Protein AF-A0A5B7CKN1-F1 (afdb_monomer_lite)

Organism: Portunus trituberculatus (NCBI:txid210409)

Foldseek 3Di:
DDDPVVPDDDDDDDDDDDDDDDPPPPLPLDKDKAKAFAQDQVVRVVLQVVCQVDVDPVSRVVRVVNQPPQCVRTQKMWMFIHSDPDGDIDIDGHDRDDDDDDDDQDDPPPDDALPCVVVCSPPLLVVLLVVLQVVCVVVVARLVCLNPDPDRCSCVDPVNRRSNSVSNSRSVVSCCVPVVVPD

Structure (mmCIF, N/CA/C/O backbone):
data_AF-A0A5B7CKN1-F1
#
_entry.id   AF-A0A5B7CKN1-F1
#
loop_
_atom_site.group_PDB
_atom_site.id
_atom_site.type_symbol
_atom_site.label_atom_id
_atom_site.label_alt_id
_atom_site.label_comp_id
_atom_site.label_asym_id
_atom_site.label_entity_id
_atom_site.label_seq_id
_atom_site.pdbx_PDB_ins_code
_atom_site.Cartn_x
_atom_site.Cartn_y
_atom_site.Cartn_z
_atom_site.occupancy
_atom_site.B_iso_or_equiv
_atom_site.auth_seq_id
_atom_site.auth_comp_id
_atom_site.auth_asym_id
_atom_site.auth_atom_id
_atom_site.pdbx_PDB_model_num
ATOM 1 N N . MET A 1 1 ? 12.509 -15.818 4.756 1.00 30.83 1 MET A N 1
ATOM 2 C CA . MET A 1 1 ? 13.240 -14.562 4.999 1.00 30.83 1 MET A CA 1
ATOM 3 C C . MET A 1 1 ? 14.217 -14.450 3.849 1.00 30.83 1 MET A C 1
ATOM 5 O O . MET A 1 1 ? 15.157 -15.222 3.822 1.00 30.83 1 MET A O 1
ATOM 9 N N . LEU A 1 2 ? 13.877 -13.670 2.822 1.00 29.78 2 LEU A N 1
ATOM 10 C CA . LEU A 1 2 ? 14.738 -13.480 1.652 1.00 29.78 2 LEU A CA 1
ATOM 11 C C . LEU A 1 2 ? 15.565 -12.229 1.944 1.00 29.78 2 LEU A C 1
ATOM 13 O O . LEU A 1 2 ? 14.987 -11.153 2.115 1.00 29.78 2 LEU A O 1
ATOM 17 N N . THR A 1 3 ? 16.870 -12.395 2.130 1.00 27.66 3 THR A N 1
ATOM 18 C CA . THR A 1 3 ? 17.812 -11.291 2.327 1.00 27.66 3 THR A CA 1
ATOM 19 C C . THR A 1 3 ? 18.124 -10.656 0.972 1.00 27.66 3 THR A C 1
ATOM 21 O O . THR A 1 3 ? 17.991 -11.278 -0.079 1.00 27.66 3 THR A O 1
ATOM 24 N N . LEU A 1 4 ? 18.525 -9.383 0.985 1.00 37.44 4 LEU A N 1
ATOM 25 C CA . LEU A 1 4 ? 18.847 -8.591 -0.212 1.00 37.44 4 LEU A CA 1
ATOM 26 C C . LEU A 1 4 ? 20.000 -9.171 -1.064 1.00 37.44 4 LEU A C 1
ATOM 28 O O . LEU A 1 4 ? 20.257 -8.666 -2.153 1.00 37.44 4 LEU A O 1
ATOM 32 N N . GLU A 1 5 ? 20.653 -10.241 -0.609 1.00 40.31 5 GLU A N 1
ATOM 33 C CA . GLU A 1 5 ? 21.696 -10.970 -1.339 1.00 40.31 5 GLU A CA 1
ATOM 34 C C . GLU A 1 5 ? 21.137 -11.860 -2.465 1.00 40.31 5 GLU A C 1
ATOM 36 O O . GLU A 1 5 ? 21.831 -12.106 -3.449 1.00 40.31 5 GLU A O 1
ATOM 41 N N . ASP A 1 6 ? 19.855 -12.243 -2.412 1.00 33.66 6 ASP A N 1
ATOM 42 C CA . ASP A 1 6 ? 19.203 -13.079 -3.440 1.00 33.66 6 ASP A CA 1
ATOM 43 C C . ASP A 1 6 ? 18.911 -12.326 -4.765 1.00 33.66 6 ASP A C 1
ATOM 45 O O . ASP A 1 6 ? 18.209 -12.823 -5.652 1.00 33.66 6 ASP A O 1
ATOM 49 N N . LEU A 1 7 ? 19.406 -11.092 -4.897 1.00 39.78 7 LEU A N 1
ATOM 50 C CA . LEU A 1 7 ? 19.261 -10.216 -6.065 1.00 39.78 7 LEU A CA 1
ATOM 51 C C . LEU A 1 7 ? 20.579 -9.965 -6.815 1.00 39.78 7 LEU A C 1
ATOM 53 O O . LEU A 1 7 ? 20.571 -9.245 -7.813 1.00 39.78 7 LEU A O 1
ATOM 57 N N . ALA A 1 8 ? 21.692 -10.569 -6.397 1.00 31.92 8 ALA A N 1
ATOM 58 C CA . ALA A 1 8 ? 22.956 -10.438 -7.111 1.00 31.92 8 ALA A CA 1
ATOM 59 C C . ALA A 1 8 ? 23.014 -11.379 -8.329 1.00 31.92 8 ALA A C 1
ATOM 61 O O . ALA A 1 8 ? 23.073 -12.602 -8.210 1.00 31.92 8 ALA A O 1
ATOM 62 N N . VAL A 1 9 ? 23.029 -10.786 -9.523 1.00 33.72 9 VAL A N 1
ATOM 63 C CA . VAL A 1 9 ? 23.467 -11.441 -10.760 1.00 33.72 9 VAL A CA 1
ATOM 64 C C . VAL A 1 9 ? 24.929 -11.865 -10.591 1.00 33.72 9 VAL A C 1
ATOM 66 O O . VAL A 1 9 ? 25.781 -11.056 -10.225 1.00 33.72 9 VAL A O 1
ATOM 69 N N . VAL A 1 10 ? 25.214 -13.140 -10.865 1.00 30.58 10 VAL A N 1
ATOM 70 C CA . VAL A 1 10 ? 26.568 -13.703 -10.918 1.00 30.58 10 VAL A CA 1
ATOM 71 C C . VAL A 1 10 ? 27.386 -12.938 -11.957 1.00 30.58 10 VAL A C 1
ATOM 73 O O . VAL A 1 10 ? 27.181 -13.116 -13.153 1.00 30.58 10 VAL A O 1
ATOM 76 N N . ASN A 1 11 ? 28.346 -12.137 -11.500 1.00 29.14 11 ASN A N 1
ATOM 77 C CA . ASN A 1 11 ? 29.477 -11.707 -12.310 1.00 29.14 11 ASN A CA 1
ATOM 78 C C . ASN A 1 11 ? 30.754 -12.245 -11.668 1.00 29.14 11 ASN A C 1
ATOM 80 O O . ASN A 1 11 ? 31.077 -11.949 -10.518 1.00 29.14 11 ASN A O 1
ATOM 84 N N . GLY A 1 12 ? 31.452 -13.094 -12.421 1.00 35.59 12 GLY A N 1
ATOM 85 C CA . GLY A 1 12 ? 32.733 -13.652 -12.029 1.00 35.59 12 GLY A CA 1
ATOM 86 C C . GLY A 1 12 ? 33.790 -12.560 -11.961 1.00 35.59 12 GLY A C 1
ATOM 87 O O . GLY A 1 12 ? 34.158 -11.990 -12.981 1.00 35.59 12 GLY A O 1
ATOM 88 N N . ASN A 1 13 ? 34.254 -12.274 -10.750 1.00 27.62 13 ASN A N 1
ATOM 89 C CA . ASN A 1 13 ? 35.661 -12.075 -10.421 1.00 27.62 13 ASN A CA 1
ATOM 90 C C . ASN A 1 13 ? 35.774 -11.890 -8.908 1.00 27.62 13 ASN A C 1
ATOM 92 O O . ASN A 1 13 ? 35.207 -10.966 -8.330 1.00 27.62 13 ASN A O 1
ATOM 96 N N . GLY A 1 14 ? 36.480 -12.818 -8.264 1.00 37.59 14 GLY A N 1
ATOM 97 C CA . GLY A 1 14 ? 36.729 -12.772 -6.833 1.00 37.59 14 GLY A CA 1
ATOM 98 C C . GLY A 1 14 ? 37.625 -11.593 -6.483 1.00 37.59 14 GLY A C 1
ATOM 99 O O . GLY A 1 14 ? 38.739 -11.511 -6.985 1.00 37.59 14 GLY A O 1
ATOM 100 N N . ASN A 1 15 ? 37.127 -10.714 -5.618 1.00 25.27 15 ASN A N 1
ATOM 101 C CA . ASN A 1 15 ? 37.914 -9.947 -4.661 1.00 25.27 15 ASN A CA 1
ATOM 102 C C . ASN A 1 15 ? 36.973 -9.448 -3.557 1.00 25.27 15 ASN A C 1
ATOM 104 O O . ASN A 1 15 ? 36.095 -8.622 -3.781 1.00 25.27 15 ASN A O 1
ATOM 108 N N . THR A 1 16 ? 37.134 -10.007 -2.359 1.00 27.61 16 THR A N 1
ATOM 109 C CA . THR A 1 16 ? 36.441 -9.595 -1.134 1.00 27.61 16 THR A CA 1
ATOM 110 C C . THR A 1 16 ? 37.173 -8.424 -0.487 1.00 27.61 16 THR A C 1
ATOM 112 O O . THR A 1 16 ? 38.204 -8.635 0.152 1.00 27.61 16 THR A O 1
ATOM 115 N N . GLU A 1 17 ? 36.612 -7.220 -0.576 1.00 26.16 17 GLU A N 1
ATOM 116 C CA . GLU A 1 17 ? 36.933 -6.122 0.340 1.00 26.16 17 GLU A CA 1
ATOM 117 C C . GLU A 1 17 ? 35.822 -5.986 1.385 1.00 26.16 17 GLU A C 1
ATOM 119 O O . GLU A 1 17 ? 34.647 -5.788 1.077 1.00 26.16 17 GLU A O 1
ATOM 124 N N . LYS A 1 18 ? 36.208 -6.158 2.652 1.00 31.45 18 LYS A N 1
ATOM 125 C CA . LYS A 1 18 ? 35.342 -6.012 3.820 1.00 31.45 18 LYS A CA 1
ATOM 126 C C . LYS A 1 18 ? 35.212 -4.528 4.153 1.00 31.45 18 LYS A C 1
ATOM 128 O O . LYS A 1 18 ? 36.096 -3.988 4.808 1.00 31.45 18 LYS A O 1
ATOM 133 N N . ASN A 1 19 ? 34.099 -3.905 3.782 1.00 25.64 19 ASN A N 1
ATOM 134 C CA . ASN A 1 19 ? 33.692 -2.631 4.371 1.00 25.64 19 ASN A CA 1
ATOM 135 C C . ASN A 1 19 ? 32.524 -2.874 5.323 1.00 25.64 19 ASN A C 1
ATOM 137 O O . ASN A 1 19 ? 31.426 -3.249 4.919 1.00 25.64 19 ASN A O 1
ATOM 141 N N . GLY A 1 20 ? 32.818 -2.716 6.614 1.00 29.77 20 GLY A N 1
ATOM 142 C CA . GLY A 1 20 ? 31.856 -2.838 7.694 1.00 29.77 20 GLY A CA 1
ATOM 143 C C . GLY A 1 20 ? 30.769 -1.780 7.570 1.00 29.77 20 GLY A C 1
ATOM 144 O O . GLY A 1 20 ? 31.042 -0.586 7.670 1.00 29.77 20 GLY A O 1
ATOM 145 N N . PHE A 1 21 ? 29.535 -2.236 7.391 1.00 28.50 21 PHE A N 1
ATOM 146 C CA . PHE A 1 21 ? 28.349 -1.449 7.676 1.00 28.50 21 PHE A CA 1
ATOM 147 C C . PHE A 1 21 ? 27.881 -1.859 9.072 1.00 28.50 21 PHE A C 1
ATOM 149 O O . PHE A 1 21 ? 27.509 -3.007 9.304 1.00 28.50 21 PHE A O 1
ATOM 156 N N . SER A 1 22 ? 28.022 -0.946 10.027 1.00 27.33 22 SER A N 1
ATOM 157 C CA . SER A 1 22 ? 27.607 -1.133 11.414 1.00 27.33 22 SER A CA 1
ATOM 158 C C . SER A 1 22 ? 26.111 -1.439 11.487 1.00 27.33 22 SER A C 1
ATOM 160 O O . SER A 1 22 ? 25.292 -0.622 11.065 1.00 27.33 22 SER A O 1
ATOM 162 N N . ASP A 1 23 ? 25.778 -2.599 12.049 1.00 33.00 23 ASP A N 1
ATOM 163 C CA . ASP A 1 23 ? 24.423 -3.022 12.393 1.00 33.00 23 ASP A CA 1
ATOM 164 C C . ASP A 1 23 ? 23.759 -2.015 13.342 1.00 33.00 23 ASP A C 1
ATOM 166 O O . ASP A 1 23 ? 24.044 -1.966 14.539 1.00 33.00 23 ASP A O 1
ATOM 170 N N . SER A 1 24 ? 22.841 -1.214 12.806 1.00 34.03 24 SER A N 1
ATOM 171 C CA . SER A 1 24 ? 21.879 -0.427 13.589 1.00 34.03 24 SER A CA 1
ATOM 172 C C . SER A 1 24 ? 20.428 -0.618 13.120 1.00 34.03 24 SER A C 1
ATOM 174 O O . SER A 1 24 ? 19.555 0.167 13.475 1.00 34.03 24 SER A O 1
ATOM 176 N N . SER A 1 25 ? 20.127 -1.667 12.341 1.00 37.44 25 SER A N 1
ATOM 177 C CA . SER A 1 25 ? 18.870 -1.756 11.571 1.00 37.44 25 SER A CA 1
ATOM 178 C C . SER A 1 25 ? 17.835 -2.786 12.053 1.00 37.44 25 SER A C 1
ATOM 180 O O . SER A 1 25 ? 16.901 -3.117 11.324 1.00 37.44 25 SER A O 1
ATOM 182 N N . THR A 1 26 ? 17.915 -3.267 13.295 1.00 33.84 26 THR A N 1
ATOM 183 C CA . THR A 1 26 ? 16.951 -4.267 13.804 1.00 33.84 26 THR A CA 1
ATOM 184 C C . THR A 1 26 ? 15.557 -3.681 14.123 1.00 33.84 26 THR A C 1
ATOM 186 O O . THR A 1 26 ? 14.611 -4.445 14.298 1.00 33.84 26 THR A O 1
ATOM 189 N N . SER A 1 27 ? 15.387 -2.349 14.149 1.00 40.44 27 SER A N 1
ATOM 190 C CA . SER A 1 27 ? 14.098 -1.671 14.432 1.00 40.44 27 SER A CA 1
ATOM 191 C C . SER A 1 27 ? 13.121 -1.680 13.239 1.00 40.44 27 SER A C 1
ATOM 193 O O . SER A 1 27 ? 11.925 -1.909 13.397 1.00 40.44 27 SER A O 1
ATOM 195 N N . GLU A 1 28 ? 13.619 -1.526 12.007 1.00 47.72 28 GLU A N 1
ATOM 196 C CA . GLU A 1 28 ? 12.768 -1.336 10.818 1.00 47.72 28 GLU A CA 1
ATOM 197 C C . GLU A 1 28 ? 12.227 -2.631 10.181 1.00 47.72 28 GLU A C 1
ATOM 199 O O . GLU A 1 28 ? 11.387 -2.587 9.271 1.00 47.72 28 GLU A O 1
ATOM 204 N N . ALA A 1 29 ? 12.714 -3.794 10.619 1.00 55.12 29 ALA A N 1
ATOM 205 C CA . ALA A 1 29 ? 12.499 -5.068 9.933 1.00 55.12 29 ALA A CA 1
ATOM 206 C C . ALA A 1 29 ? 11.073 -5.639 10.080 1.00 55.12 29 ALA A C 1
ATOM 208 O O . ALA A 1 29 ? 10.746 -6.633 9.433 1.00 55.12 29 ALA A O 1
ATOM 209 N N . ASN A 1 30 ? 10.211 -5.037 10.909 1.00 69.31 30 ASN A N 1
ATOM 210 C CA . ASN A 1 30 ? 8.877 -5.577 11.188 1.00 69.31 30 ASN A CA 1
ATOM 211 C C . ASN A 1 30 ? 7.810 -4.488 11.395 1.00 69.31 30 ASN A C 1
ATOM 213 O O . ASN A 1 30 ? 6.970 -4.598 12.291 1.00 69.31 30 ASN A O 1
ATOM 217 N N . LEU A 1 31 ? 7.854 -3.422 10.584 1.00 84.31 31 LEU A N 1
ATOM 218 C CA . LEU A 1 31 ? 6.784 -2.421 10.540 1.00 84.31 31 LEU A CA 1
ATOM 219 C C . LEU A 1 31 ? 5.447 -3.107 10.256 1.00 84.31 31 LEU A C 1
ATOM 221 O O . LEU A 1 31 ? 5.294 -3.794 9.242 1.00 84.31 31 LEU A O 1
ATOM 225 N N . ARG A 1 32 ? 4.469 -2.903 11.140 1.00 86.69 32 ARG A N 1
ATOM 226 C CA . ARG A 1 32 ? 3.151 -3.524 11.010 1.00 86.69 32 ARG A CA 1
ATOM 227 C C . ARG A 1 32 ? 2.045 -2.509 11.228 1.00 86.69 32 ARG A C 1
ATOM 229 O O . ARG A 1 32 ? 1.993 -1.856 12.266 1.00 86.69 32 ARG A O 1
ATOM 236 N N . LEU A 1 33 ? 1.146 -2.419 10.253 1.00 89.50 33 LEU A N 1
ATOM 237 C CA . LEU A 1 33 ? -0.112 -1.700 10.400 1.00 89.50 33 LEU A CA 1
ATOM 238 C C . LEU A 1 33 ? -1.049 -2.519 11.291 1.00 89.50 33 LEU A C 1
ATOM 240 O O . LEU A 1 33 ? -1.245 -3.714 11.063 1.00 89.50 33 LEU A O 1
ATOM 244 N N . VAL A 1 34 ? -1.615 -1.870 12.300 1.00 92.06 34 VAL A N 1
ATOM 245 C CA . VAL A 1 34 ? -2.653 -2.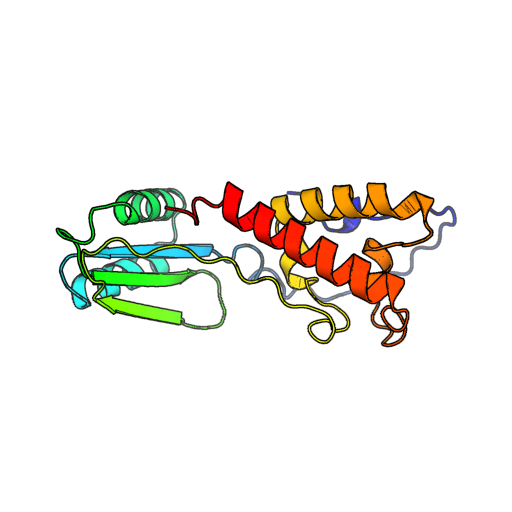426 13.165 1.00 92.06 34 VAL A CA 1
ATOM 246 C C . VAL A 1 34 ? -3.858 -1.513 13.072 1.00 92.06 34 VAL A C 1
ATOM 248 O O . VAL A 1 34 ? -3.741 -0.299 13.231 1.00 92.06 34 VAL A O 1
ATOM 251 N N . VAL A 1 35 ? -5.011 -2.107 12.807 1.00 93.38 35 VAL A N 1
ATOM 252 C CA . VAL A 1 35 ? -6.293 -1.417 12.693 1.00 93.38 35 VAL A CA 1
ATOM 253 C C . VAL A 1 35 ? -7.182 -1.782 13.873 1.00 93.38 35 VAL A C 1
ATOM 255 O O . VAL A 1 35 ? -7.063 -2.861 14.450 1.00 93.38 35 VAL A O 1
ATOM 258 N N . GLY A 1 36 ? -8.052 -0.856 14.261 1.00 92.69 36 GLY A N 1
ATOM 259 C CA . GLY A 1 36 ? -8.960 -1.008 15.386 1.00 92.69 36 GLY A CA 1
ATOM 260 C C . GLY A 1 36 ? -10.361 -0.517 15.044 1.00 92.69 36 GLY A C 1
ATOM 261 O O . GLY A 1 36 ? -10.541 0.479 14.338 1.00 92.69 36 GLY A O 1
ATOM 262 N N . ALA A 1 37 ? -11.353 -1.222 15.577 1.00 94.44 37 ALA A N 1
ATOM 263 C CA . ALA A 1 37 ? -12.768 -0.907 15.455 1.00 94.44 37 ALA A CA 1
ATOM 264 C C . ALA A 1 37 ? -13.415 -0.859 16.837 1.00 94.44 37 ALA A C 1
ATOM 266 O O . ALA A 1 37 ? -13.142 -1.702 17.690 1.00 94.44 37 ALA A O 1
ATOM 267 N N . GLY A 1 38 ? -14.287 0.122 17.056 1.00 93.94 38 GLY A N 1
ATOM 268 C CA . GLY A 1 38 ? -14.915 0.340 18.351 1.00 93.94 38 GLY A CA 1
ATOM 269 C C . GLY A 1 38 ? -16.210 1.133 18.253 1.00 93.94 38 GLY A C 1
ATOM 270 O O . GLY A 1 38 ? -16.613 1.599 17.187 1.00 93.94 38 GLY A O 1
ATOM 271 N N . ARG A 1 39 ? -16.883 1.275 19.396 1.00 94.12 39 ARG A N 1
ATOM 272 C CA . ARG A 1 39 ? -18.093 2.103 19.510 1.00 94.12 39 ARG A CA 1
ATOM 273 C C . ARG A 1 39 ? -17.790 3.570 19.795 1.00 94.12 39 ARG A C 1
ATOM 275 O O . ARG A 1 39 ? -18.569 4.422 19.390 1.00 94.12 39 ARG A O 1
ATOM 282 N N . THR A 1 40 ? -16.680 3.850 20.471 1.00 95.31 40 THR A N 1
ATOM 283 C CA . THR A 1 40 ? -16.239 5.203 20.822 1.00 95.31 40 THR A CA 1
ATOM 284 C C . THR A 1 40 ? -14.768 5.378 20.471 1.00 95.31 40 THR A C 1
ATOM 286 O O . THR A 1 40 ? -14.052 4.386 20.293 1.00 95.31 40 THR A O 1
ATOM 289 N N . ASP A 1 41 ? -14.326 6.627 20.369 1.00 95.69 41 ASP A N 1
ATOM 290 C CA . ASP A 1 41 ? -12.940 6.942 20.025 1.00 95.69 41 ASP A CA 1
ATOM 291 C C . ASP A 1 41 ? -11.982 6.466 21.123 1.00 95.69 41 ASP A C 1
ATOM 293 O O . ASP A 1 41 ? -10.949 5.871 20.828 1.00 95.69 41 ASP A O 1
ATOM 297 N N . GLU A 1 42 ? -12.366 6.611 22.392 1.00 95.50 42 GLU A N 1
ATOM 298 C CA . GLU A 1 42 ? -11.573 6.183 23.548 1.00 95.50 42 GLU A CA 1
ATOM 299 C C . GLU A 1 42 ? -11.341 4.671 23.533 1.00 95.50 42 GLU A C 1
ATOM 301 O O . GLU A 1 42 ? -10.221 4.214 23.751 1.00 95.50 42 GLU A O 1
ATOM 306 N N . ALA A 1 43 ? -12.379 3.888 23.213 1.00 94.06 43 ALA A N 1
ATOM 307 C CA . ALA A 1 43 ? -12.269 2.436 23.127 1.00 94.06 43 ALA A CA 1
ATOM 308 C C . ALA A 1 43 ? -11.259 1.999 22.054 1.00 94.06 43 ALA A C 1
ATOM 310 O O . ALA A 1 43 ? -10.508 1.047 22.268 1.00 94.06 43 ALA A O 1
ATOM 311 N N . VAL A 1 44 ? -11.228 2.693 20.910 1.00 95.19 44 VAL A N 1
AT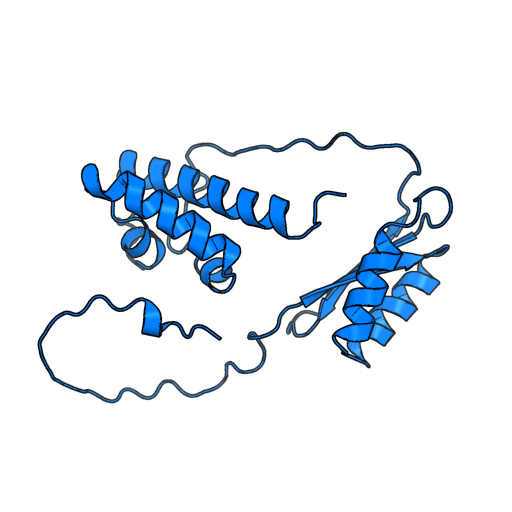OM 312 C CA . VAL A 1 44 ? -10.264 2.411 19.840 1.00 95.19 44 VAL A CA 1
ATOM 313 C C . VAL A 1 44 ? -8.862 2.851 20.248 1.00 95.19 44 VAL A C 1
ATOM 315 O O . VAL A 1 44 ? -7.923 2.083 20.060 1.00 95.19 44 VAL A O 1
ATOM 318 N N . THR A 1 45 ? -8.709 4.030 20.851 1.00 95.12 45 THR A N 1
ATOM 319 C CA . THR A 1 45 ? -7.414 4.522 21.340 1.00 95.12 45 THR A CA 1
ATOM 320 C C . THR A 1 45 ? -6.792 3.550 22.340 1.00 95.12 45 THR A C 1
ATOM 322 O O . THR A 1 45 ? -5.681 3.078 22.110 1.00 95.12 45 THR A O 1
ATOM 325 N N . THR A 1 46 ? -7.534 3.144 23.376 1.00 94.25 46 THR A N 1
ATOM 326 C CA . THR A 1 46 ? -7.052 2.174 24.374 1.00 94.25 46 THR A CA 1
ATOM 327 C C . THR A 1 46 ? -6.686 0.829 23.741 1.00 94.25 46 THR A C 1
ATOM 329 O O . THR A 1 46 ? -5.708 0.193 24.133 1.00 94.25 46 THR A O 1
ATOM 332 N N . LEU A 1 47 ? -7.449 0.379 22.741 1.00 93.44 47 LEU A N 1
ATOM 333 C CA . LEU A 1 47 ? -7.169 -0.863 22.023 1.00 93.44 47 LEU A CA 1
ATOM 334 C C . LEU A 1 47 ? -5.875 -0.775 21.195 1.00 93.44 47 LEU A C 1
ATOM 336 O O . LEU A 1 47 ? -5.087 -1.721 21.200 1.00 93.44 47 LEU A O 1
ATOM 340 N N . LEU A 1 48 ? -5.632 0.349 20.516 1.00 93.06 48 LEU A N 1
ATOM 341 C CA . LEU A 1 48 ? -4.418 0.573 19.724 1.00 93.06 48 LEU A CA 1
ATOM 342 C C . LEU A 1 48 ? -3.177 0.765 20.608 1.00 93.06 48 LEU A C 1
ATOM 344 O O . LEU A 1 48 ? -2.112 0.245 20.276 1.00 93.06 48 LEU A O 1
ATOM 348 N N . GLU A 1 49 ? -3.305 1.453 21.743 1.00 92.19 49 GLU A N 1
ATOM 349 C CA . GLU A 1 49 ? -2.240 1.589 22.746 1.00 92.19 49 GLU A CA 1
ATOM 350 C C . GLU A 1 49 ? -1.876 0.229 23.352 1.00 92.19 49 GLU A C 1
ATOM 352 O O . GLU A 1 49 ? -0.713 -0.175 23.326 1.00 92.19 49 GLU A O 1
ATOM 357 N N . GLY A 1 50 ? -2.876 -0.552 23.774 1.00 90.00 50 GLY A N 1
ATOM 358 C CA . GLY A 1 50 ? -2.653 -1.906 24.279 1.00 90.00 50 GLY A CA 1
ATOM 359 C C . GLY A 1 50 ? -2.022 -2.840 23.238 1.00 90.00 50 GLY A C 1
ATOM 360 O O . GLY A 1 50 ? -1.224 -3.713 23.589 1.00 90.00 50 GLY A O 1
ATOM 361 N N . ALA A 1 51 ? -2.326 -2.646 21.950 1.00 89.88 51 ALA A N 1
ATOM 362 C CA . ALA A 1 51 ? -1.704 -3.396 20.862 1.00 89.88 51 ALA A CA 1
ATOM 363 C C . ALA A 1 51 ? -0.212 -3.060 20.681 1.00 89.88 51 ALA A C 1
ATOM 365 O O . ALA A 1 51 ? 0.559 -3.946 20.304 1.00 89.88 51 ALA A O 1
ATOM 366 N N . LYS A 1 52 ? 0.211 -1.823 20.975 1.00 87.50 52 LYS A N 1
ATOM 367 C CA . LYS A 1 52 ? 1.634 -1.443 20.992 1.00 87.50 52 LYS A CA 1
ATOM 368 C C . LYS A 1 52 ? 2.370 -2.061 22.168 1.00 87.50 52 LYS A C 1
ATOM 370 O O . LYS A 1 52 ? 3.453 -2.605 21.984 1.00 87.50 52 LYS A O 1
ATOM 375 N N . GLU A 1 53 ? 1.775 -1.998 23.356 1.00 87.19 53 GLU A N 1
ATOM 376 C CA . GLU A 1 53 ? 2.380 -2.539 24.577 1.00 87.19 53 GLU A CA 1
ATOM 377 C C . GLU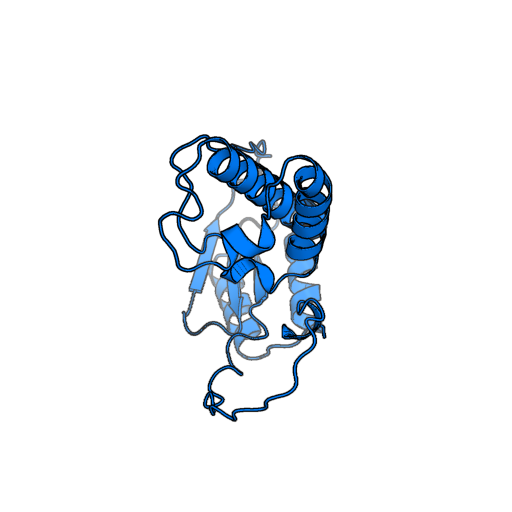 A 1 53 ? 2.528 -4.063 24.520 1.00 87.19 53 GLU A C 1
ATOM 379 O O . GLU A 1 53 ? 3.534 -4.620 24.957 1.00 87.19 53 GLU A O 1
ATOM 384 N N . LYS A 1 54 ? 1.524 -4.755 23.969 1.00 84.56 54 LYS A N 1
ATOM 385 C CA . LYS A 1 54 ? 1.472 -6.221 23.888 1.00 84.56 54 LYS A CA 1
ATOM 386 C C . LYS A 1 54 ? 1.540 -6.689 22.443 1.00 84.56 54 LYS A C 1
ATOM 388 O O . LYS A 1 54 ? 0.629 -7.353 21.944 1.00 84.56 54 LYS A O 1
ATOM 393 N N . ALA A 1 55 ? 2.645 -6.362 21.780 1.00 81.94 55 ALA A N 1
ATOM 394 C CA . ALA A 1 55 ? 2.872 -6.720 20.389 1.00 81.94 55 ALA A CA 1
ATOM 395 C C . ALA A 1 55 ? 2.924 -8.250 20.191 1.00 81.94 55 ALA A C 1
ATOM 397 O O . ALA A 1 55 ? 3.945 -8.899 20.414 1.00 81.94 55 ALA A O 1
ATOM 398 N N . SER A 1 56 ? 1.806 -8.836 19.756 1.00 87.31 56 SER A N 1
ATOM 399 C CA . SER A 1 56 ? 1.676 -10.268 19.471 1.00 87.31 56 SER A CA 1
ATOM 400 C C . SER A 1 56 ? 1.034 -10.491 18.099 1.00 87.31 56 SER A C 1
ATOM 402 O O . SER A 1 56 ? -0.025 -9.921 17.822 1.00 87.31 56 SER A O 1
ATOM 404 N N . PRO A 1 57 ? 1.597 -11.365 17.239 1.00 86.25 57 PRO A N 1
ATOM 405 C CA . PRO A 1 57 ? 1.017 -11.666 15.931 1.00 86.25 57 PRO A CA 1
ATOM 406 C C . PRO A 1 57 ? -0.437 -12.148 15.982 1.00 86.25 57 PRO A C 1
ATOM 408 O O . PRO A 1 57 ? -1.216 -11.816 15.086 1.00 86.25 57 PRO A O 1
ATOM 411 N N . ALA A 1 58 ? -0.797 -12.904 17.024 1.00 89.38 58 ALA A N 1
ATOM 412 C CA . ALA A 1 58 ? -2.152 -13.411 17.223 1.00 89.38 58 ALA A CA 1
ATOM 413 C C . ALA A 1 58 ? -3.134 -12.281 17.561 1.00 89.38 58 ALA A C 1
ATOM 415 O O . ALA A 1 58 ? -4.226 -12.234 16.999 1.00 89.38 58 ALA A O 1
ATOM 416 N N . LEU A 1 59 ? -2.717 -11.338 18.416 1.00 89.69 59 LEU A N 1
ATOM 417 C CA . LEU A 1 59 ? -3.511 -10.153 18.739 1.00 89.69 59 LEU A CA 1
ATOM 418 C C . LEU A 1 59 ? -3.753 -9.318 17.482 1.00 89.69 59 LEU A C 1
ATOM 420 O O . LEU A 1 59 ? -4.890 -8.986 17.178 1.00 89.69 59 LEU A O 1
ATOM 424 N N . PHE A 1 60 ? -2.708 -9.046 16.705 1.00 89.81 60 PHE A N 1
ATOM 425 C CA . PHE A 1 60 ? -2.844 -8.262 15.482 1.00 89.81 60 PHE A CA 1
ATOM 426 C C . PHE A 1 60 ? -3.778 -8.916 14.459 1.00 89.81 60 PHE A C 1
ATOM 428 O O . PHE A 1 60 ? -4.588 -8.221 13.863 1.00 89.81 60 PHE A O 1
ATOM 435 N N . SER A 1 61 ? -3.716 -10.241 14.279 1.00 89.06 61 SER A N 1
ATOM 436 C CA . SER A 1 61 ? -4.650 -10.941 13.384 1.00 89.06 61 SER A CA 1
ATOM 437 C C . SER A 1 61 ? -6.093 -10.915 13.892 1.00 89.06 61 SER A C 1
ATOM 439 O O . SER A 1 61 ? -7.020 -10.908 13.085 1.00 89.06 61 SER A O 1
ATOM 441 N N . LEU A 1 62 ? -6.296 -10.919 15.210 1.00 91.38 62 LEU A N 1
ATOM 442 C CA . LEU A 1 62 ? -7.621 -10.766 15.799 1.00 91.38 62 LEU A CA 1
ATOM 443 C C . LEU A 1 62 ? -8.170 -9.357 15.551 1.00 91.38 62 LEU A C 1
ATOM 445 O O . LEU A 1 62 ? -9.309 -9.226 15.118 1.00 91.38 62 LEU A O 1
ATOM 449 N N . LEU A 1 63 ? -7.367 -8.321 15.807 1.00 91.81 63 LEU A N 1
ATOM 450 C CA . LEU A 1 63 ? -7.768 -6.927 15.603 1.00 91.81 63 LEU A CA 1
ATOM 451 C C . LEU A 1 63 ? -8.100 -6.630 14.138 1.00 91.81 63 LEU A C 1
ATOM 453 O O . LEU A 1 63 ? -9.101 -5.975 13.869 1.00 91.81 63 LEU A O 1
ATOM 457 N N . ASP A 1 64 ? -7.320 -7.191 13.215 1.00 90.38 64 ASP A N 1
ATOM 458 C CA . ASP A 1 64 ? -7.571 -7.133 11.773 1.00 90.38 64 ASP A CA 1
ATOM 459 C C . ASP A 1 64 ? -8.969 -7.676 11.435 1.00 90.38 64 ASP A C 1
ATOM 461 O O . ASP A 1 64 ? -9.800 -6.967 10.880 1.00 90.38 64 ASP A O 1
ATOM 465 N N . ARG A 1 65 ? -9.312 -8.874 11.927 1.00 89.88 65 ARG A N 1
ATOM 466 C CA . ARG A 1 65 ? -10.649 -9.470 11.736 1.00 89.88 65 ARG A CA 1
ATOM 467 C C . ARG A 1 65 ? -11.778 -8.686 12.404 1.00 89.88 65 ARG A C 1
ATOM 469 O O . ARG A 1 65 ? -12.904 -8.700 11.920 1.00 89.88 65 ARG A O 1
ATOM 476 N N . LEU A 1 66 ? -11.519 -8.053 13.548 1.00 89.94 66 LEU A N 1
ATOM 477 C CA . LEU A 1 66 ? -12.516 -7.218 14.226 1.00 89.94 66 LEU A CA 1
ATOM 478 C C . LEU A 1 66 ? -12.757 -5.900 13.484 1.00 89.94 66 LEU A C 1
ATOM 480 O O . LEU A 1 66 ? -13.802 -5.276 13.667 1.00 89.94 66 LEU A O 1
ATOM 484 N N . SER A 1 67 ? -11.814 -5.471 12.648 1.00 88.81 67 SER A N 1
ATOM 485 C CA . SER A 1 67 ? -11.948 -4.238 11.881 1.00 88.81 67 SER A CA 1
ATOM 486 C C . SER A 1 67 ? -13.001 -4.322 10.766 1.00 88.81 67 SER A C 1
ATOM 488 O O . SER A 1 67 ? -13.623 -3.300 10.454 1.00 88.81 67 SER A O 1
ATOM 490 N N . ASP A 1 68 ? -13.321 -5.537 10.308 1.00 88.06 68 ASP A N 1
ATOM 491 C CA . ASP A 1 68 ? -14.355 -5.841 9.302 1.00 88.06 68 ASP A CA 1
ATOM 492 C C . ASP A 1 68 ? -15.796 -5.683 9.830 1.00 88.06 68 ASP A C 1
ATOM 494 O O . ASP A 1 68 ? -16.772 -5.817 9.087 1.00 88.06 68 ASP A O 1
ATOM 498 N N . LEU A 1 69 ? -15.980 -5.419 11.131 1.00 88.38 69 LEU A N 1
ATOM 499 C CA . LEU A 1 69 ? -17.310 -5.247 11.724 1.00 88.38 69 LEU A CA 1
ATOM 500 C C . LEU A 1 69 ? -18.063 -4.070 11.085 1.00 88.38 69 LEU A C 1
ATOM 502 O O . LEU A 1 69 ? -17.479 -3.052 10.745 1.00 88.38 69 LEU A O 1
ATOM 506 N N . SER A 1 70 ? -19.389 -4.137 10.979 1.00 87.94 70 SER A N 1
ATOM 507 C CA . SER A 1 70 ? -20.159 -3.053 10.347 1.00 87.94 70 SER A CA 1
ATOM 508 C C . SER A 1 70 ? -19.950 -1.693 11.031 1.00 87.94 70 SER A C 1
ATOM 510 O O . SER A 1 70 ? -20.112 -1.569 12.253 1.00 87.94 70 SER A O 1
ATOM 512 N N . THR A 1 71 ? -19.692 -0.652 10.233 1.00 88.62 71 THR A N 1
ATOM 513 C CA . THR A 1 71 ? -19.574 0.750 10.679 1.00 88.62 71 THR A CA 1
ATOM 514 C C . THR A 1 71 ? -20.863 1.299 11.296 1.00 88.62 71 THR A C 1
ATOM 516 O O . THR A 1 71 ? -20.812 2.266 12.046 1.00 88.62 71 THR A O 1
ATOM 519 N N . ALA A 1 72 ? -22.015 0.654 11.075 1.00 89.69 72 ALA A N 1
ATOM 520 C CA . ALA A 1 72 ? -23.261 0.989 11.769 1.00 89.69 72 ALA A CA 1
ATOM 521 C C . ALA A 1 72 ? -23.243 0.590 13.255 1.00 89.69 72 ALA A C 1
ATOM 523 O O . ALA A 1 72 ? -23.870 1.243 14.083 1.00 89.69 72 ALA A O 1
ATOM 524 N N . THR A 1 73 ? -22.530 -0.488 13.595 1.00 91.38 73 THR A N 1
ATOM 525 C CA . THR A 1 73 ? -22.424 -0.992 14.978 1.00 91.38 73 THR A CA 1
ATOM 526 C C . THR A 1 73 ? -21.173 -0.491 15.692 1.00 91.38 73 THR A C 1
ATOM 528 O O . THR A 1 73 ? -21.189 -0.311 16.906 1.00 91.38 73 THR A O 1
ATOM 531 N N . HIS A 1 74 ? -20.100 -0.262 14.935 1.00 92.94 74 HIS A N 1
ATOM 532 C CA . HIS A 1 74 ? -18.801 0.189 15.418 1.00 92.94 74 HIS A CA 1
ATOM 533 C C . HIS A 1 74 ? -18.367 1.391 14.568 1.00 92.94 74 HIS A C 1
ATOM 535 O O . HIS A 1 74 ? -17.618 1.201 13.610 1.00 92.94 74 HIS A O 1
ATOM 541 N N . PRO A 1 75 ? -18.879 2.604 14.839 1.00 93.69 75 PRO A N 1
ATOM 542 C CA . PRO A 1 75 ? -18.590 3.779 14.017 1.00 93.69 75 PRO A CA 1
ATOM 543 C C . PRO A 1 75 ? -17.180 4.345 14.242 1.00 93.69 75 PRO A C 1
ATOM 545 O O . PRO A 1 75 ? -16.651 5.020 13.362 1.00 93.69 75 PRO A O 1
ATOM 548 N N . ALA A 1 76 ? -16.534 4.035 15.370 1.00 95.00 76 ALA A N 1
ATOM 549 C CA . ALA A 1 76 ? -15.168 4.465 15.636 1.00 95.00 76 ALA A CA 1
ATOM 550 C C . ALA A 1 76 ? -14.168 3.543 14.920 1.00 95.00 76 ALA A C 1
ATOM 552 O O . ALA A 1 76 ? -14.228 2.308 15.036 1.00 95.00 76 ALA A O 1
ATOM 553 N N . ARG A 1 77 ? -13.232 4.141 14.182 1.00 94.69 77 ARG A N 1
ATOM 554 C CA . ARG A 1 77 ? -12.136 3.447 13.501 1.00 94.69 77 ARG A CA 1
ATOM 555 C C . ARG A 1 77 ? -10.818 4.123 13.784 1.00 94.69 77 ARG A C 1
ATOM 557 O O . ARG A 1 77 ? -10.750 5.341 13.895 1.00 94.69 77 ARG A O 1
ATOM 564 N N . GLY A 1 78 ? -9.761 3.332 13.841 1.00 94.31 78 GLY A N 1
ATOM 565 C CA . GLY A 1 78 ? -8.427 3.872 14.005 1.00 94.31 78 GLY A CA 1
ATOM 566 C C . GLY A 1 78 ? -7.351 2.926 13.527 1.00 94.31 78 GLY A C 1
ATOM 567 O O . GLY A 1 78 ? -7.603 1.755 13.242 1.00 94.31 78 GLY A O 1
ATOM 568 N N . PHE A 1 79 ? -6.142 3.455 13.430 1.00 94.19 79 PHE A N 1
ATOM 569 C CA . PHE A 1 79 ? -4.977 2.682 13.052 1.00 94.19 79 PHE A CA 1
ATOM 570 C C . PHE A 1 79 ? -3.728 3.175 13.772 1.00 94.19 79 PHE A C 1
ATOM 572 O O . PHE A 1 79 ? -3.635 4.320 14.225 1.00 94.19 79 PHE A O 1
ATOM 579 N N . THR A 1 80 ? -2.745 2.288 13.842 1.00 93.12 80 THR A N 1
ATOM 580 C CA . THR A 1 80 ? -1.407 2.594 14.316 1.00 93.12 80 THR A CA 1
ATOM 581 C C . THR A 1 80 ? -0.357 1.771 13.578 1.00 93.12 80 THR A C 1
ATOM 583 O O . THR A 1 80 ? -0.665 0.730 12.996 1.00 93.12 80 THR A O 1
ATOM 586 N N . VAL A 1 81 ? 0.888 2.241 13.591 1.00 91.38 81 VAL A N 1
ATOM 587 C CA . VAL A 1 81 ? 2.035 1.506 13.057 1.00 91.38 81 VAL A CA 1
ATOM 588 C C . VAL A 1 81 ? 2.909 1.071 14.225 1.00 91.38 81 VAL A C 1
ATOM 590 O O . VAL A 1 81 ? 3.425 1.902 14.967 1.00 91.38 81 VAL A O 1
ATOM 593 N N . VAL A 1 82 ? 3.061 -0.240 14.391 1.00 88.44 82 VAL A N 1
ATOM 594 C CA . VAL A 1 82 ? 3.928 -0.846 15.409 1.00 88.44 82 VAL A CA 1
ATOM 595 C C . VAL A 1 82 ? 5.337 -1.014 14.836 1.00 88.44 82 VAL A C 1
ATOM 597 O O . VAL A 1 82 ? 5.489 -1.247 13.633 1.00 88.44 82 VAL A O 1
ATOM 600 N N . ASN A 1 83 ? 6.356 -0.919 15.697 1.00 83.56 83 ASN A N 1
ATOM 601 C CA . ASN A 1 83 ? 7.783 -0.971 15.340 1.00 83.56 83 ASN A CA 1
ATOM 602 C C . ASN A 1 83 ? 8.230 0.182 14.428 1.00 83.56 83 ASN A C 1
ATOM 604 O O . ASN A 1 83 ? 9.111 0.015 13.590 1.00 83.56 83 ASN A O 1
ATOM 608 N N . SER A 1 84 ? 7.585 1.344 14.556 1.00 81.62 84 SER A N 1
ATOM 609 C CA . SER A 1 84 ? 8.035 2.582 13.926 1.00 81.62 84 SER A CA 1
ATOM 610 C C . SER A 1 84 ? 8.641 3.501 14.975 1.00 81.62 84 SER A C 1
ATOM 612 O O . SER A 1 84 ? 8.111 3.607 16.077 1.00 81.62 84 SER A O 1
ATOM 614 N N . ASP A 1 85 ? 9.689 4.230 14.597 1.00 78.81 85 ASP A N 1
ATOM 615 C CA . ASP A 1 85 ? 10.238 5.317 15.416 1.00 78.81 85 ASP A CA 1
ATOM 616 C C . ASP A 1 85 ? 9.247 6.489 15.560 1.00 78.81 85 ASP A C 1
ATOM 618 O O . ASP A 1 85 ? 9.416 7.364 16.408 1.00 78.81 85 ASP A O 1
ATOM 622 N N . LYS A 1 86 ? 8.201 6.526 14.719 1.00 81.31 86 LYS A N 1
ATOM 623 C CA . LYS A 1 86 ? 7.125 7.514 14.786 1.00 81.31 86 LYS A CA 1
ATOM 624 C C . LYS A 1 86 ? 5.932 6.953 15.537 1.00 81.31 86 LYS A C 1
ATOM 626 O O . LYS A 1 86 ? 5.338 5.954 15.130 1.00 81.31 86 LYS A O 1
ATOM 631 N N . ASP A 1 87 ? 5.516 7.682 16.561 1.00 83.69 87 ASP A N 1
ATOM 632 C CA . ASP A 1 87 ? 4.284 7.389 17.268 1.00 83.69 87 ASP A CA 1
ATOM 633 C C . ASP A 1 87 ? 3.076 7.911 16.475 1.00 83.69 87 ASP A C 1
ATOM 635 O O . ASP A 1 87 ? 2.784 9.107 16.456 1.00 83.69 87 ASP A O 1
ATOM 639 N N . VAL A 1 88 ? 2.406 7.016 15.744 1.00 86.94 88 VAL A N 1
ATOM 640 C CA . VAL A 1 88 ? 1.221 7.347 14.939 1.00 86.94 88 VAL A CA 1
ATOM 641 C C . VAL A 1 88 ? 0.014 6.631 15.521 1.00 86.94 88 VAL A C 1
ATOM 643 O O . VAL A 1 88 ? -0.078 5.410 15.426 1.00 86.94 88 VAL A O 1
ATOM 646 N N . VAL A 1 89 ? -0.924 7.374 16.100 1.00 90.69 89 VAL A N 1
ATOM 647 C CA . VAL A 1 89 ? -2.272 6.892 16.431 1.00 90.69 89 VAL A CA 1
ATOM 648 C C . VAL A 1 89 ? -3.256 7.855 15.799 1.00 90.69 89 VAL A C 1
ATOM 650 O O . VAL A 1 89 ? -3.188 9.060 16.033 1.00 90.69 89 VAL A O 1
ATOM 653 N N . GLN A 1 90 ? -4.158 7.332 14.979 1.00 93.00 90 GLN A N 1
ATOM 654 C CA . GLN A 1 90 ? -5.267 8.114 14.452 1.00 93.00 90 GLN A CA 1
ATOM 655 C C . GLN A 1 90 ? -6.567 7.378 14.685 1.00 93.00 90 GLN A C 1
ATOM 657 O O . GLN A 1 90 ? -6.662 6.180 14.425 1.00 93.00 90 GLN A O 1
ATOM 662 N N . VAL A 1 91 ? -7.560 8.124 15.156 1.00 94.75 91 VAL A N 1
ATOM 663 C CA . VAL A 1 91 ? -8.913 7.645 15.408 1.00 94.75 91 VAL A CA 1
ATOM 664 C C . VAL A 1 91 ? -9.888 8.646 14.806 1.00 94.75 91 VAL A C 1
ATOM 666 O O . VAL A 1 91 ? -9.654 9.854 14.830 1.00 94.75 91 VAL A O 1
ATOM 669 N N . SER A 1 92 ? -10.949 8.135 14.194 1.00 94.06 92 SER A N 1
ATOM 670 C CA . SER A 1 92 ? -11.983 8.936 13.561 1.00 94.06 92 SER A CA 1
ATOM 671 C C . SER A 1 92 ? -13.315 8.192 13.541 1.00 94.06 92 SER A C 1
ATOM 673 O O . SER A 1 92 ? -13.368 6.962 13.448 1.00 94.06 92 SER A O 1
ATOM 675 N N . GLN A 1 93 ? -14.397 8.963 13.572 1.00 92.62 93 GLN A N 1
ATOM 676 C CA . GLN A 1 93 ? -15.751 8.468 13.369 1.00 92.62 93 GLN A CA 1
ATOM 677 C C . GLN A 1 93 ? -16.038 8.314 11.875 1.00 92.62 93 GLN A C 1
ATOM 679 O O . GLN A 1 93 ? -15.830 9.232 11.079 1.00 92.62 93 GLN A O 1
ATOM 684 N N . VAL A 1 94 ? -16.552 7.150 11.491 1.00 91.88 94 VAL A N 1
ATOM 685 C CA . VAL A 1 94 ? -16.837 6.796 10.100 1.00 91.88 94 VAL A CA 1
ATOM 686 C C . VAL A 1 94 ? -18.339 6.640 9.907 1.00 91.88 94 VAL A C 1
ATOM 688 O O . VAL A 1 94 ? -19.024 5.979 10.684 1.00 91.88 94 VAL A O 1
ATOM 691 N N . SER A 1 95 ? -18.865 7.239 8.836 1.00 89.00 95 SER A N 1
ATOM 692 C CA . SER A 1 95 ? -20.279 7.106 8.490 1.00 89.00 95 SER A CA 1
ATOM 693 C C . SER A 1 95 ? -20.640 5.655 8.138 1.00 89.00 95 SER A C 1
ATOM 695 O O . SER A 1 95 ? -19.843 4.986 7.476 1.00 89.00 95 SER A O 1
ATOM 697 N N . PRO A 1 96 ? -21.869 5.199 8.432 1.00 88.12 96 PRO A N 1
ATOM 698 C CA . PRO A 1 96 ? -22.329 3.854 8.078 1.00 88.12 96 PRO A CA 1
ATOM 699 C C . PRO A 1 96 ? -22.560 3.648 6.571 1.00 88.12 96 PRO A C 1
ATOM 701 O O . PRO A 1 96 ? -22.812 2.532 6.126 1.00 88.12 96 PRO A O 1
ATOM 704 N N . ASN A 1 97 ? -22.501 4.718 5.776 1.00 88.62 97 ASN A N 1
ATOM 705 C CA . ASN A 1 97 ? -22.776 4.666 4.347 1.00 88.62 97 ASN A CA 1
ATOM 706 C C . ASN A 1 97 ? -21.626 4.005 3.581 1.00 88.62 97 ASN A C 1
ATOM 708 O O . ASN A 1 97 ? -20.455 4.319 3.805 1.00 88.62 97 ASN A O 1
ATOM 712 N N . ALA A 1 98 ? -21.976 3.152 2.617 1.00 84.56 98 ALA A N 1
ATOM 713 C CA . ALA A 1 98 ? -21.012 2.608 1.672 1.00 84.56 98 ALA A CA 1
ATOM 714 C C . ALA A 1 98 ? -20.335 3.746 0.890 1.00 84.56 98 ALA A C 1
ATOM 716 O O . ALA A 1 98 ? -20.992 4.687 0.436 1.00 84.56 98 ALA A O 1
ATOM 717 N N . ARG A 1 99 ? -19.012 3.656 0.728 1.00 87.06 99 ARG A N 1
ATOM 718 C CA . ARG A 1 99 ? -18.206 4.646 0.006 1.00 87.06 99 ARG A CA 1
ATOM 719 C C . ARG A 1 99 ? -17.622 3.997 -1.247 1.00 87.06 99 ARG A C 1
ATOM 721 O O . ARG A 1 99 ? -16.989 2.950 -1.121 1.00 87.06 99 ARG A O 1
ATOM 728 N N . PRO A 1 100 ? -17.810 4.581 -2.442 1.00 91.12 100 PRO A N 1
ATOM 729 C CA . PRO A 1 100 ? -17.193 4.045 -3.645 1.00 91.12 100 PRO A CA 1
ATOM 730 C C . PRO A 1 100 ? -15.669 4.193 -3.566 1.00 91.12 100 PRO A C 1
ATOM 732 O O . PRO A 1 100 ? -15.158 5.254 -3.198 1.00 91.12 100 PRO A O 1
ATOM 735 N N . LEU A 1 101 ? -14.950 3.132 -3.931 1.00 88.56 101 LEU A N 1
ATOM 736 C CA . LEU A 1 101 ? -13.496 3.142 -4.050 1.00 88.56 101 LEU A CA 1
ATOM 737 C C . LEU A 1 101 ? -13.102 3.623 -5.448 1.00 88.56 101 LEU A C 1
ATOM 739 O O . LEU A 1 101 ? -13.500 3.027 -6.447 1.00 88.56 101 LEU A O 1
ATOM 743 N N . TRP A 1 102 ? -12.286 4.672 -5.506 1.00 93.12 102 TRP A N 1
ATOM 744 C CA . TRP A 1 102 ? -11.716 5.195 -6.745 1.00 93.12 102 TRP A CA 1
ATOM 745 C C . TRP A 1 102 ? -10.201 5.024 -6.722 1.00 93.12 102 TRP A C 1
ATOM 747 O O . TRP A 1 102 ? -9.539 5.472 -5.786 1.00 93.12 102 TRP A O 1
ATOM 757 N N . LEU A 1 103 ? -9.652 4.390 -7.758 1.00 91.31 103 LEU A N 1
ATOM 758 C CA . LEU A 1 103 ? -8.211 4.261 -7.958 1.00 91.31 103 LEU A CA 1
ATOM 759 C C . LEU A 1 103 ? -7.762 5.302 -8.981 1.00 91.31 103 LEU A C 1
ATOM 761 O O . LEU A 1 103 ? -8.266 5.328 -10.103 1.00 91.31 103 LEU A O 1
ATOM 765 N N . VAL A 1 104 ? -6.821 6.160 -8.588 1.00 93.88 104 VAL A N 1
ATOM 766 C CA . VAL A 1 104 ? -6.283 7.229 -9.436 1.00 93.88 104 VAL A CA 1
ATOM 767 C C . VAL A 1 104 ? -4.808 6.950 -9.696 1.00 93.88 104 VAL A C 1
ATOM 769 O O . VAL A 1 104 ? -4.011 6.871 -8.763 1.00 93.88 104 VAL A O 1
ATOM 772 N N . PHE A 1 105 ? -4.452 6.804 -10.969 1.00 92.12 105 PHE A N 1
ATOM 773 C CA . PHE A 1 105 ? -3.090 6.522 -11.412 1.00 92.12 105 PHE A CA 1
ATOM 774 C C . PHE A 1 105 ? -2.488 7.779 -12.036 1.00 92.12 105 PHE A C 1
ATOM 776 O O . PHE A 1 105 ? -2.922 8.228 -13.096 1.00 92.12 105 PHE A O 1
ATOM 783 N N . SER A 1 106 ? -1.510 8.371 -11.351 1.00 92.56 106 SER A N 1
ATOM 784 C CA . SER A 1 106 ? -0.846 9.595 -11.805 1.00 92.56 106 SER A CA 1
ATOM 785 C C . SER A 1 106 ? -0.016 9.369 -13.071 1.00 92.56 106 SER A C 1
ATOM 787 O O . SER A 1 106 ? 0.522 8.288 -13.299 1.00 92.56 106 SER A O 1
ATOM 789 N N . GLY A 1 107 ? 0.094 10.401 -13.903 1.00 91.25 107 GLY A N 1
ATOM 790 C CA . GLY A 1 107 ? 0.895 10.358 -15.123 1.00 91.25 107 GLY A CA 1
ATOM 791 C C . GLY A 1 107 ? 2.361 10.740 -14.910 1.00 91.25 107 GLY A C 1
ATOM 792 O O . GLY A 1 107 ? 2.913 10.660 -13.814 1.00 91.25 107 GLY A O 1
ATOM 793 N N . MET A 1 108 ? 2.981 11.198 -15.996 1.00 88.25 108 MET A N 1
ATOM 794 C CA . MET A 1 108 ? 4.353 11.706 -16.015 1.00 88.25 108 MET A CA 1
ATOM 795 C C . MET A 1 108 ? 4.527 12.909 -15.074 1.00 88.25 108 MET A C 1
ATOM 797 O O . MET A 1 108 ? 3.637 13.748 -14.959 1.00 88.25 108 MET A O 1
ATOM 801 N N . GLY A 1 109 ? 5.682 12.997 -14.420 1.00 85.94 109 GLY A N 1
ATOM 802 C CA . GLY A 1 109 ? 6.024 14.008 -13.416 1.00 85.94 109 GLY A CA 1
ATOM 803 C C . GLY A 1 109 ? 5.948 13.503 -11.970 1.00 85.94 109 GLY A C 1
ATOM 804 O O . GLY A 1 109 ? 6.449 14.173 -11.074 1.00 85.94 109 GLY A O 1
ATOM 805 N N . SER A 1 110 ? 5.364 12.324 -11.718 1.00 86.69 110 SER A N 1
ATOM 806 C CA . SER A 1 110 ? 5.315 11.721 -10.375 1.00 86.69 110 SER A CA 1
ATOM 807 C C . SER A 1 110 ? 6.567 10.918 -10.007 1.00 86.69 110 SER A C 1
ATOM 809 O O . SER A 1 110 ? 6.642 10.350 -8.917 1.00 86.69 110 SER A O 1
ATOM 811 N N . GLN A 1 111 ? 7.510 10.787 -10.936 1.00 85.81 111 GLN A N 1
ATOM 812 C CA . GLN A 1 111 ? 8.677 9.933 -10.796 1.00 85.81 111 GLN A CA 1
ATOM 813 C C . GLN A 1 111 ? 9.876 10.660 -10.177 1.00 85.81 111 GLN A C 1
ATOM 815 O O . GLN A 1 111 ? 10.081 11.846 -10.414 1.00 85.81 111 GLN A O 1
ATOM 820 N N . TRP A 1 112 ? 10.676 9.939 -9.390 1.00 86.81 112 TRP A N 1
ATOM 821 C CA . TRP A 1 112 ? 11.877 10.451 -8.727 1.00 86.81 112 TRP A CA 1
ATOM 822 C C . TRP A 1 112 ? 12.872 9.309 -8.458 1.00 86.81 112 TRP A C 1
ATOM 824 O O . TRP A 1 112 ? 12.494 8.136 -8.420 1.00 86.81 112 TRP A O 1
ATOM 834 N N . VAL A 1 113 ? 14.149 9.652 -8.287 1.00 84.88 113 VAL A N 1
ATOM 835 C CA . VAL A 1 113 ? 15.260 8.696 -8.119 1.00 84.88 113 VAL A CA 1
ATOM 836 C C . VAL A 1 113 ? 15.137 7.941 -6.800 1.00 84.88 113 VAL A C 1
ATOM 838 O O . VAL A 1 113 ? 14.992 8.557 -5.751 1.00 84.88 113 VAL A O 1
ATOM 841 N N . GLY A 1 114 ? 15.220 6.611 -6.834 1.00 82.31 114 GLY A N 1
ATOM 842 C CA . GLY A 1 114 ? 15.043 5.778 -5.641 1.00 82.31 114 GLY A CA 1
ATOM 843 C C . GLY A 1 114 ? 13.581 5.591 -5.216 1.00 82.31 114 GLY A C 1
ATOM 844 O O . GLY A 1 114 ? 13.316 5.073 -4.123 1.00 82.31 114 GLY A O 1
ATOM 845 N N . CYS A 1 115 ? 12.615 5.974 -6.064 1.00 85.62 115 CYS A N 1
ATOM 846 C CA . CYS A 1 115 ? 11.206 5.702 -5.806 1.00 85.62 115 CYS A CA 1
ATOM 847 C C . CYS A 1 115 ? 10.966 4.201 -5.567 1.00 85.62 115 CYS A C 1
ATOM 849 O O . CYS A 1 115 ? 11.545 3.333 -6.208 1.00 85.62 115 CYS A O 1
ATOM 851 N N . GLY A 1 116 ? 10.145 3.870 -4.570 1.00 82.94 116 GLY A N 1
ATOM 852 C CA . GLY A 1 116 ? 9.822 2.480 -4.230 1.00 82.94 116 GLY A CA 1
ATOM 853 C C . GLY A 1 116 ? 10.960 1.629 -3.651 1.00 82.94 116 GLY A C 1
ATOM 854 O O . GLY A 1 116 ? 10.683 0.490 -3.282 1.00 82.94 116 GLY A O 1
ATOM 855 N N . LYS A 1 117 ? 12.183 2.153 -3.447 1.00 87.38 117 LYS A N 1
ATOM 856 C CA . LYS A 1 117 ? 13.275 1.432 -2.751 1.00 87.38 117 LYS A CA 1
ATOM 857 C C . LYS A 1 117 ? 12.823 0.907 -1.384 1.00 87.38 117 LYS A C 1
ATOM 859 O O . LYS A 1 117 ? 13.047 -0.252 -1.050 1.00 87.38 117 LYS A O 1
ATOM 864 N N . ALA A 1 118 ? 12.078 1.721 -0.634 1.00 86.44 118 ALA A N 1
ATOM 865 C CA . ALA A 1 118 ? 11.496 1.320 0.648 1.00 86.44 118 ALA A CA 1
ATOM 866 C C . ALA A 1 118 ? 10.453 0.191 0.529 1.00 86.44 118 ALA A C 1
ATOM 868 O O . ALA A 1 118 ? 10.292 -0.581 1.474 1.00 86.44 118 ALA A O 1
ATOM 869 N N . LEU A 1 119 ? 9.766 0.075 -0.616 1.00 88.50 119 LEU A N 1
ATOM 870 C CA . LEU A 1 119 ? 8.748 -0.949 -0.881 1.00 88.50 119 LEU A CA 1
ATOM 871 C C . LEU A 1 119 ? 9.349 -2.298 -1.298 1.00 88.50 119 LEU A C 1
ATOM 873 O O . LEU A 1 119 ? 8.658 -3.313 -1.216 1.00 88.50 119 LEU A O 1
ATOM 877 N N . LEU A 1 120 ? 10.635 -2.345 -1.667 1.00 88.31 120 LEU A N 1
ATOM 878 C CA . LEU A 1 120 ? 11.339 -3.592 -1.992 1.00 88.31 120 LEU A CA 1
ATOM 879 C C . LEU A 1 120 ? 11.425 -4.563 -0.802 1.00 88.31 120 LEU A C 1
ATOM 881 O O . LEU A 1 120 ? 11.669 -5.749 -0.997 1.00 88.31 120 LEU A O 1
ATOM 885 N N . ARG A 1 121 ? 11.153 -4.102 0.426 1.00 87.31 121 ARG A N 1
ATOM 886 C CA . ARG A 1 121 ? 11.018 -4.983 1.597 1.00 87.31 121 ARG A CA 1
ATOM 887 C C . ARG A 1 121 ? 9.787 -5.900 1.529 1.00 87.31 121 ARG A C 1
ATOM 889 O O . ARG A 1 121 ? 9.740 -6.904 2.234 1.00 87.31 121 ARG A O 1
ATOM 896 N N . TYR A 1 122 ? 8.788 -5.580 0.698 1.00 87.69 122 TYR A N 1
ATOM 897 C CA . TYR A 1 122 ? 7.545 -6.347 0.590 1.00 87.69 122 TYR A CA 1
ATOM 898 C C . TYR A 1 122 ? 7.610 -7.368 -0.559 1.00 87.69 122 TYR A C 1
ATOM 900 O O . TYR A 1 122 ? 7.615 -6.977 -1.730 1.00 87.69 122 TYR A O 1
ATOM 908 N N . PRO A 1 123 ? 7.551 -8.687 -0.284 1.00 90.69 123 PRO A N 1
ATOM 909 C CA . PRO A 1 123 ? 7.689 -9.713 -1.323 1.00 90.69 123 PRO A CA 1
ATOM 910 C C . PRO A 1 123 ? 6.633 -9.623 -2.430 1.00 90.69 123 PRO A C 1
ATOM 912 O O . PRO A 1 123 ? 6.928 -9.857 -3.598 1.00 90.69 123 PRO A O 1
ATOM 915 N N . THR A 1 124 ? 5.394 -9.253 -2.089 1.00 90.19 124 THR A N 1
ATOM 916 C CA . THR A 1 124 ? 4.317 -9.056 -3.073 1.00 90.19 124 THR A CA 1
ATOM 917 C C . THR A 1 124 ? 4.667 -7.977 -4.092 1.00 90.19 124 THR A C 1
ATOM 919 O O . THR A 1 124 ? 4.453 -8.177 -5.288 1.00 90.19 124 THR A O 1
ATOM 922 N N . PHE A 1 125 ? 5.236 -6.869 -3.617 1.00 91.12 125 PHE A N 1
ATOM 923 C CA . PHE A 1 125 ? 5.675 -5.765 -4.457 1.00 91.12 125 PHE A CA 1
ATOM 924 C C . PHE A 1 125 ? 6.816 -6.208 -5.372 1.00 91.12 125 PHE A C 1
ATOM 926 O O . PHE A 1 125 ? 6.705 -6.095 -6.589 1.00 91.12 125 PHE A O 1
ATOM 933 N N . VAL A 1 126 ? 7.863 -6.809 -4.796 1.00 92.25 126 VAL A N 1
ATOM 934 C CA . VAL A 1 126 ? 9.038 -7.287 -5.542 1.00 92.25 126 VAL A CA 1
ATOM 935 C C . VAL A 1 1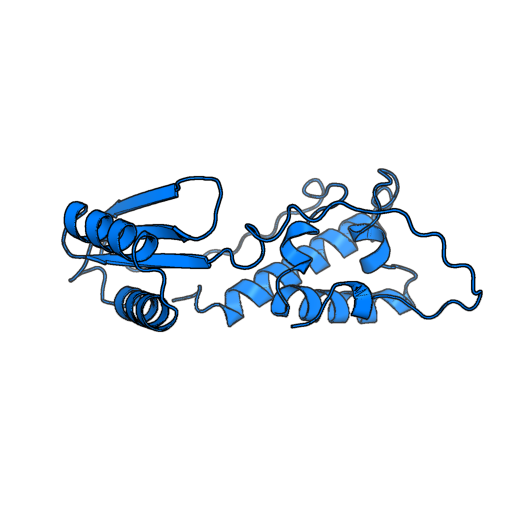26 ? 8.653 -8.306 -6.610 1.00 92.25 126 VAL A C 1
ATOM 937 O O . VAL A 1 126 ? 9.132 -8.228 -7.736 1.00 92.25 126 VAL A O 1
ATOM 940 N N . ASN A 1 127 ? 7.760 -9.246 -6.301 1.00 93.31 127 ASN A N 1
ATOM 941 C CA . ASN A 1 127 ? 7.321 -10.254 -7.264 1.00 93.31 127 ASN A CA 1
ATOM 942 C C . ASN A 1 127 ? 6.562 -9.635 -8.446 1.00 93.31 127 ASN A C 1
ATOM 944 O O . ASN A 1 127 ? 6.740 -10.064 -9.585 1.00 93.31 127 ASN A O 1
ATOM 948 N N . SER A 1 128 ? 5.728 -8.623 -8.194 1.00 94.19 128 SER A N 1
ATOM 949 C CA . SER A 1 128 ? 5.051 -7.882 -9.262 1.00 94.19 128 SER A CA 1
ATOM 950 C C . SER A 1 128 ? 6.043 -7.073 -10.099 1.00 94.19 128 SER A C 1
ATOM 952 O O . SER A 1 128 ? 5.984 -7.096 -11.329 1.00 94.19 128 SER A O 1
ATOM 954 N N . LEU A 1 129 ? 7.005 -6.429 -9.441 1.00 93.69 129 LEU A N 1
ATOM 955 C CA . LEU A 1 129 ? 8.034 -5.635 -10.095 1.00 93.69 129 LEU A CA 1
ATOM 956 C C . LEU A 1 129 ? 8.933 -6.497 -10.990 1.00 93.69 129 LEU A C 1
ATOM 958 O O . LEU A 1 129 ? 9.161 -6.144 -12.142 1.00 93.69 129 LEU A O 1
ATOM 962 N N . LYS A 1 130 ? 9.359 -7.674 -10.513 1.00 94.06 130 LYS A N 1
ATOM 963 C CA . LYS A 1 130 ? 10.139 -8.650 -11.293 1.00 94.06 130 LYS A CA 1
ATOM 964 C C . LYS A 1 130 ? 9.397 -9.118 -12.548 1.00 94.06 130 LYS A C 1
ATOM 966 O O . LYS A 1 130 ? 10.016 -9.279 -13.594 1.00 94.06 130 LYS A O 1
ATOM 971 N N . ARG A 1 131 ? 8.071 -9.295 -12.475 1.00 95.31 131 ARG A N 1
ATOM 972 C CA . ARG A 1 131 ? 7.244 -9.620 -13.653 1.00 95.31 131 ARG A CA 1
ATOM 973 C C . ARG A 1 131 ? 7.223 -8.476 -14.665 1.00 95.31 131 ARG A C 1
ATOM 975 O O . ARG A 1 131 ? 7.319 -8.737 -15.859 1.00 95.31 131 ARG A O 1
ATOM 982 N N . CYS A 1 132 ? 7.118 -7.233 -14.194 1.00 94.31 132 CYS A N 1
ATOM 983 C CA . CYS A 1 132 ? 7.187 -6.055 -15.061 1.00 94.31 132 CYS A CA 1
ATOM 984 C C . CYS A 1 132 ? 8.572 -5.933 -15.709 1.00 94.31 132 CYS A C 1
ATOM 986 O O . CYS A 1 132 ? 8.664 -5.740 -16.915 1.00 94.31 132 CYS A O 1
ATOM 988 N N . HIS A 1 133 ? 9.639 -6.123 -14.929 1.00 94.19 133 HIS A N 1
ATOM 989 C CA . HIS A 1 133 ? 11.016 -6.114 -15.417 1.00 94.19 133 HIS A CA 1
ATOM 990 C C . HIS A 1 133 ? 11.226 -7.165 -16.514 1.00 94.19 133 HIS A C 1
ATOM 992 O O . HIS A 1 133 ? 11.658 -6.819 -17.607 1.00 94.19 133 HIS A O 1
ATOM 998 N N . ALA A 1 134 ? 10.822 -8.419 -16.286 1.00 94.81 134 ALA A N 1
ATOM 999 C CA . ALA A 1 134 ? 10.949 -9.486 -17.282 1.00 94.81 134 ALA A CA 1
ATOM 1000 C C . ALA A 1 134 ? 10.234 -9.172 -18.612 1.00 94.81 134 ALA A C 1
ATOM 1002 O O . ALA A 1 134 ? 10.712 -9.567 -19.673 1.00 94.81 134 ALA A O 1
ATOM 1003 N N . ALA A 1 135 ? 9.114 -8.442 -18.573 1.00 94.12 135 ALA A N 1
ATOM 1004 C CA . ALA A 1 135 ? 8.399 -8.014 -19.775 1.00 94.12 135 ALA A CA 1
ATOM 1005 C C . ALA A 1 135 ? 9.106 -6.875 -20.536 1.00 94.12 135 ALA A C 1
ATOM 1007 O O . ALA A 1 135 ? 8.856 -6.689 -21.726 1.00 94.12 135 ALA A O 1
ATOM 1008 N N . LEU A 1 136 ? 9.972 -6.119 -19.858 1.00 92.44 136 LEU A N 1
ATOM 1009 C CA . LEU A 1 136 ? 10.656 -4.937 -20.384 1.00 92.44 136 LEU A CA 1
ATOM 1010 C C . LEU A 1 136 ? 12.092 -5.211 -20.846 1.00 92.44 136 LEU A C 1
ATOM 1012 O O . LEU A 1 136 ? 12.589 -4.498 -21.716 1.00 92.44 136 LEU A O 1
ATOM 1016 N N . VAL A 1 137 ? 12.717 -6.287 -20.357 1.00 92.69 137 VAL A N 1
ATOM 1017 C CA . VAL A 1 137 ? 14.045 -6.755 -20.797 1.00 92.69 137 VAL A CA 1
ATOM 1018 C C . VAL A 1 137 ? 14.195 -6.820 -22.331 1.00 92.69 137 VAL A C 1
ATOM 1020 O O . VAL A 1 137 ? 15.214 -6.339 -22.827 1.00 92.69 137 VAL A O 1
ATOM 1023 N N . PRO A 1 138 ? 13.220 -7.323 -23.125 1.00 93.25 138 PRO A N 1
ATOM 1024 C CA . PRO A 1 138 ? 13.342 -7.362 -24.589 1.00 93.25 138 PRO A CA 1
ATOM 1025 C C . PRO A 1 138 ? 13.470 -5.988 -25.259 1.00 93.25 138 PRO A C 1
ATOM 1027 O O . PRO A 1 138 ? 13.899 -5.906 -26.407 1.00 93.25 138 PRO A O 1
ATOM 1030 N N . TYR A 1 139 ? 13.092 -4.920 -24.558 1.00 89.75 139 TYR A N 1
ATOM 1031 C CA . TYR A 1 139 ? 13.121 -3.544 -25.049 1.00 89.75 139 TYR A CA 1
ATOM 1032 C C . TYR A 1 139 ? 14.324 -2.751 -24.514 1.00 89.75 139 TYR A C 1
ATOM 1034 O O . TYR A 1 139 ? 14.426 -1.557 -24.776 1.00 89.75 139 TYR A O 1
ATOM 1042 N N . GLY A 1 140 ? 15.242 -3.405 -23.788 1.00 87.75 140 GLY A N 1
ATOM 1043 C CA . GLY A 1 140 ? 16.461 -2.785 -23.260 1.00 87.75 140 GLY A CA 1
ATOM 1044 C C . GLY A 1 140 ? 16.272 -1.986 -21.967 1.00 87.75 140 GLY A C 1
ATOM 1045 O O . GLY A 1 140 ? 17.183 -1.268 -21.567 1.00 87.75 140 GLY A O 1
ATOM 1046 N N . GLU A 1 141 ? 15.120 -2.106 -21.304 1.00 87.44 141 GLU A N 1
ATOM 1047 C CA . GLU A 1 141 ? 14.815 -1.380 -20.067 1.00 87.44 141 GLU A CA 1
ATOM 1048 C C . GLU A 1 141 ? 15.063 -2.262 -18.833 1.00 87.44 141 GLU A C 1
ATOM 1050 O O . GLU A 1 141 ? 14.326 -3.216 -18.563 1.00 87.44 141 GLU A O 1
ATOM 1055 N N . ASP A 1 142 ? 16.079 -1.916 -18.041 1.00 88.69 142 ASP A N 1
ATOM 1056 C CA . ASP A 1 142 ? 16.375 -2.579 -16.769 1.00 88.69 142 ASP A CA 1
ATOM 1057 C C . ASP A 1 142 ? 15.750 -1.825 -15.588 1.00 88.69 142 ASP A C 1
ATOM 1059 O O . ASP A 1 142 ? 16.381 -0.997 -14.930 1.00 88.69 142 ASP A O 1
ATOM 1063 N N . LEU A 1 143 ? 14.488 -2.149 -15.292 1.00 87.56 143 LEU A N 1
ATOM 1064 C CA . LEU A 1 143 ? 13.770 -1.559 -14.156 1.00 87.56 143 LEU A CA 1
ATOM 1065 C C . LEU A 1 143 ? 14.465 -1.725 -12.800 1.00 87.56 143 LEU A C 1
ATOM 1067 O O . LEU A 1 143 ? 14.321 -0.850 -11.948 1.00 87.56 143 LEU A O 1
ATOM 1071 N N . MET A 1 144 ? 15.151 -2.845 -12.556 1.00 86.50 144 MET A N 1
ATOM 1072 C CA . MET A 1 144 ? 15.755 -3.081 -11.245 1.00 86.50 144 MET A CA 1
ATOM 1073 C C . MET A 1 144 ? 16.921 -2.125 -11.052 1.00 86.50 144 MET A C 1
ATOM 1075 O O . MET A 1 144 ? 16.973 -1.439 -10.035 1.00 86.50 144 MET A O 1
ATOM 1079 N N . ASN A 1 145 ? 17.774 -2.008 -12.070 1.00 86.81 145 ASN A N 1
ATOM 1080 C CA . ASN A 1 145 ? 18.874 -1.059 -12.067 1.00 86.81 145 ASN A CA 1
ATOM 1081 C C . ASN A 1 145 ? 18.375 0.393 -11.972 1.00 86.81 145 ASN A C 1
ATOM 1083 O O . ASN A 1 145 ? 18.865 1.152 -11.140 1.00 86.81 145 ASN A O 1
ATOM 1087 N N . ILE A 1 146 ? 17.345 0.764 -12.745 1.00 86.94 146 ILE A N 1
ATOM 1088 C CA . ILE A 1 146 ? 16.756 2.116 -12.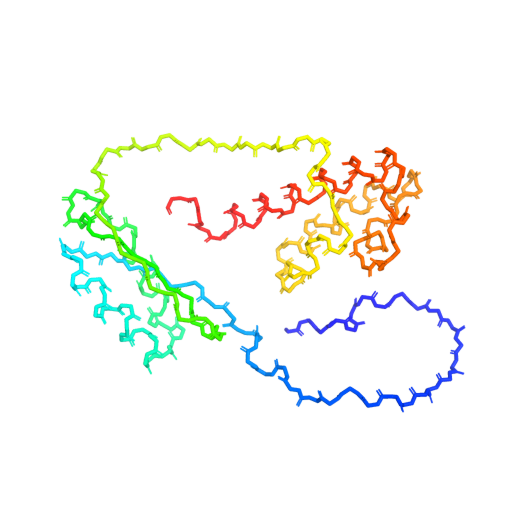714 1.00 86.94 146 ILE A CA 1
ATOM 1089 C C . ILE A 1 146 ? 16.264 2.487 -11.305 1.00 86.94 146 ILE A C 1
ATOM 1091 O O . ILE A 1 146 ? 16.486 3.606 -10.849 1.00 86.94 146 ILE A O 1
ATOM 1095 N N . LEU A 1 147 ? 15.620 1.555 -10.596 1.00 85.62 147 LEU A N 1
ATOM 1096 C CA . LEU A 1 147 ? 15.057 1.800 -9.263 1.00 85.62 147 LEU A CA 1
ATOM 1097 C C . LEU A 1 147 ? 16.098 1.790 -8.138 1.00 85.62 147 LEU A C 1
ATOM 1099 O O . LEU A 1 147 ? 15.887 2.433 -7.107 1.00 85.62 147 LEU A O 1
ATOM 1103 N N . THR A 1 148 ? 17.193 1.046 -8.299 1.00 84.44 148 THR A N 1
ATOM 1104 C CA . THR A 1 148 ? 18.274 0.987 -7.303 1.00 84.44 148 THR A CA 1
ATOM 1105 C C . THR A 1 148 ? 19.372 2.017 -7.535 1.00 84.44 148 THR A C 1
ATOM 1107 O O . THR A 1 148 ? 20.153 2.261 -6.616 1.00 84.44 148 THR A O 1
ATOM 1110 N N . SER A 1 149 ? 19.435 2.607 -8.729 1.00 84.88 149 SER A N 1
ATOM 1111 C CA . SER A 1 149 ? 20.416 3.628 -9.076 1.00 84.88 149 SER A CA 1
ATOM 1112 C C . SER A 1 149 ? 20.213 4.908 -8.263 1.00 84.88 149 SER A C 1
ATOM 1114 O O . SER A 1 149 ? 19.089 5.334 -7.993 1.00 84.88 149 SER A O 1
ATOM 1116 N N . GLU A 1 150 ? 21.326 5.534 -7.892 1.00 81.50 150 GLU A N 1
ATOM 1117 C CA . GLU A 1 150 ? 21.361 6.862 -7.269 1.00 81.50 150 GLU A CA 1
ATOM 1118 C C . GLU A 1 150 ? 21.571 7.974 -8.308 1.00 81.50 150 GLU A C 1
ATOM 1120 O O . GLU A 1 150 ? 21.539 9.155 -7.967 1.00 81.50 150 GLU A O 1
ATOM 1125 N N . ASP A 1 151 ? 21.759 7.608 -9.581 1.00 83.25 151 ASP A N 1
ATOM 1126 C CA . ASP A 1 151 ? 21.969 8.545 -10.678 1.00 83.25 151 ASP A CA 1
ATOM 1127 C C . ASP A 1 151 ? 20.656 9.247 -11.078 1.00 83.25 151 ASP A C 1
ATOM 1129 O O . ASP A 1 151 ? 19.714 8.587 -11.538 1.00 83.25 151 ASP A O 1
ATOM 1133 N N . PRO A 1 152 ? 20.586 10.591 -11.001 1.00 78.06 152 PRO A N 1
ATOM 1134 C CA . PRO A 1 152 ? 19.458 11.365 -11.512 1.00 78.06 152 PRO A CA 1
ATOM 1135 C C . PRO A 1 152 ? 19.143 11.140 -12.989 1.00 78.06 152 PRO A C 1
ATOM 1137 O O . PRO A 1 152 ? 17.993 11.307 -13.403 1.00 78.06 152 PRO A O 1
ATOM 1140 N N . ALA A 1 153 ? 20.129 10.733 -13.789 1.00 82.38 153 ALA A N 1
ATOM 1141 C CA . ALA A 1 153 ? 19.933 10.457 -15.201 1.00 82.38 153 ALA A CA 1
ATOM 1142 C C . ALA A 1 153 ? 19.278 9.091 -15.478 1.00 82.38 153 ALA A C 1
ATOM 1144 O O . ALA A 1 153 ? 18.780 8.895 -16.590 1.00 82.38 153 ALA A O 1
ATOM 1145 N N . ALA A 1 154 ? 19.175 8.189 -14.492 1.00 79.69 154 ALA A N 1
ATOM 1146 C CA . ALA A 1 154 ? 18.599 6.849 -14.668 1.00 79.69 154 ALA A CA 1
ATOM 1147 C C . ALA A 1 154 ? 17.144 6.870 -15.179 1.00 79.69 154 ALA A C 1
ATOM 1149 O O . ALA A 1 154 ? 16.702 5.946 -15.856 1.00 79.69 154 ALA A O 1
ATOM 1150 N N . MET A 1 155 ? 16.403 7.946 -14.895 1.00 81.06 155 MET A N 1
ATOM 1151 C CA . MET A 1 155 ? 15.021 8.146 -15.348 1.00 81.06 155 MET A CA 1
ATOM 1152 C C . MET A 1 155 ? 14.868 9.311 -16.334 1.00 81.06 155 MET A C 1
ATOM 1154 O O . MET A 1 155 ? 13.754 9.770 -16.580 1.00 81.06 155 MET A O 1
ATOM 1158 N N . SER A 1 156 ? 15.968 9.794 -16.915 1.00 81.88 156 SER A N 1
ATOM 1159 C CA . SER A 1 156 ? 15.951 10.931 -17.848 1.00 81.88 156 SER A CA 1
ATOM 1160 C C . SER A 1 156 ? 15.243 10.619 -19.170 1.00 81.88 156 SER A C 1
ATOM 1162 O O . SER A 1 156 ? 14.671 11.515 -19.793 1.00 81.88 156 SER A O 1
ATOM 1164 N N . SER A 1 157 ? 15.240 9.351 -19.591 1.00 86.94 157 SER A N 1
ATOM 1165 C CA . SER A 1 157 ? 14.549 8.921 -20.802 1.00 86.94 157 SER A CA 1
ATOM 1166 C C . SER A 1 157 ? 13.033 8.844 -20.568 1.00 86.94 157 SER A C 1
ATOM 1168 O O . SER A 1 157 ? 12.559 8.394 -19.519 1.00 86.94 157 SER A O 1
ATOM 1170 N N . THR A 1 158 ? 12.241 9.255 -21.564 1.00 88.75 158 THR A N 1
ATOM 1171 C CA . THR A 1 158 ? 10.774 9.141 -21.505 1.00 88.75 158 THR A CA 1
ATOM 1172 C C . THR A 1 158 ? 10.326 7.686 -21.365 1.00 88.75 158 THR A C 1
ATOM 1174 O O . THR A 1 158 ? 9.376 7.413 -20.633 1.00 88.75 158 THR A O 1
ATOM 1177 N N . CYS A 1 159 ? 11.026 6.756 -22.024 1.00 88.38 159 CYS A N 1
ATOM 1178 C CA . CYS A 1 159 ? 10.729 5.326 -21.974 1.00 88.38 159 CYS A CA 1
ATOM 1179 C C . CYS A 1 159 ? 10.928 4.771 -20.557 1.00 88.38 159 CYS A C 1
ATOM 1181 O O . CYS A 1 159 ? 9.986 4.248 -19.963 1.00 88.38 159 CYS A O 1
ATOM 1183 N N . SER A 1 160 ? 12.100 5.010 -19.967 1.00 87.94 160 SER A N 1
ATOM 1184 C CA . SER A 1 160 ? 12.457 4.574 -18.615 1.00 87.94 160 SER A CA 1
ATOM 1185 C C . SER A 1 160 ? 11.558 5.215 -17.555 1.00 87.94 160 SER A C 1
ATOM 1187 O O . SER A 1 160 ? 11.090 4.532 -16.643 1.00 87.94 160 SER A O 1
ATOM 1189 N N . SER A 1 161 ? 11.231 6.506 -17.698 1.00 90.12 161 SER A N 1
ATOM 1190 C CA . SER A 1 161 ? 10.254 7.190 -16.839 1.00 90.12 161 SER A CA 1
ATOM 1191 C C . SER A 1 161 ? 8.872 6.532 -16.905 1.00 90.12 161 SER A C 1
ATOM 1193 O O . SER A 1 161 ? 8.299 6.194 -15.868 1.00 90.12 161 SER A O 1
ATOM 1195 N N . PHE A 1 162 ? 8.333 6.319 -18.108 1.00 90.38 162 PHE A N 1
ATOM 1196 C CA . PHE A 1 162 ? 7.003 5.735 -18.290 1.00 90.38 162 PHE A CA 1
ATOM 1197 C C . PHE A 1 162 ? 6.941 4.286 -17.794 1.00 90.38 162 PHE A C 1
ATOM 1199 O O . PHE A 1 162 ? 6.030 3.923 -17.048 1.00 90.38 162 PHE A O 1
ATOM 1206 N N . ALA A 1 163 ? 7.945 3.480 -18.147 1.00 91.25 163 ALA A N 1
ATOM 1207 C CA . ALA A 1 163 ? 8.079 2.098 -17.708 1.00 91.25 163 ALA A CA 1
ATOM 1208 C C . ALA A 1 163 ? 8.146 1.997 -16.178 1.00 91.25 163 ALA A C 1
ATOM 1210 O O . ALA A 1 163 ? 7.460 1.166 -15.581 1.00 91.25 163 ALA A O 1
ATOM 1211 N N . THR A 1 164 ? 8.905 2.887 -15.533 1.00 91.25 164 THR A N 1
ATOM 1212 C CA . THR A 1 164 ? 9.027 2.918 -14.072 1.00 91.25 164 THR A CA 1
ATOM 1213 C C . THR A 1 164 ? 7.713 3.299 -13.398 1.00 91.25 164 THR A C 1
ATOM 1215 O O . THR A 1 164 ? 7.300 2.621 -12.458 1.00 91.25 164 THR A O 1
ATOM 1218 N N . ILE A 1 165 ? 7.019 4.336 -13.884 1.00 92.25 165 ILE A N 1
ATOM 1219 C CA . ILE A 1 165 ? 5.712 4.747 -13.342 1.00 92.25 165 ILE A CA 1
ATOM 1220 C C . ILE A 1 165 ? 4.716 3.591 -13.441 1.00 92.25 165 ILE A C 1
ATOM 1222 O O . ILE A 1 165 ? 4.104 3.219 -12.437 1.00 92.25 165 ILE A O 1
ATOM 1226 N N . ALA A 1 166 ? 4.592 2.984 -14.624 1.00 93.25 166 ALA A N 1
ATOM 1227 C CA . ALA A 1 166 ? 3.671 1.878 -14.852 1.00 93.25 166 ALA A CA 1
ATOM 1228 C C . ALA A 1 166 ? 3.996 0.678 -13.946 1.00 93.25 166 ALA A C 1
ATOM 1230 O O . ALA A 1 166 ? 3.112 0.146 -13.271 1.00 93.25 166 ALA A O 1
ATOM 1231 N N . ALA A 1 167 ? 5.268 0.283 -13.858 1.00 93.75 167 ALA A N 1
ATOM 1232 C CA . ALA A 1 167 ? 5.690 -0.837 -13.023 1.00 93.75 167 ALA A CA 1
ATOM 1233 C C . ALA A 1 167 ? 5.473 -0.575 -11.524 1.00 93.75 167 ALA A C 1
ATOM 1235 O O . ALA A 1 167 ? 5.035 -1.472 -10.796 1.00 93.75 167 ALA A O 1
ATOM 1236 N N . MET A 1 168 ? 5.722 0.655 -11.063 1.00 92.69 168 MET A N 1
ATOM 1237 C CA . MET A 1 168 ? 5.469 1.085 -9.686 1.00 92.69 168 MET A CA 1
ATOM 1238 C C . MET A 1 168 ? 3.978 1.009 -9.349 1.00 92.69 168 MET A C 1
ATOM 1240 O O . MET A 1 168 ? 3.597 0.479 -8.303 1.00 92.69 168 MET A O 1
ATOM 1244 N N . GLN A 1 169 ? 3.123 1.494 -10.250 1.00 93.56 169 GLN A N 1
ATOM 1245 C CA . GLN A 1 169 ? 1.671 1.492 -10.086 1.00 93.56 169 GLN A CA 1
ATOM 1246 C C . GLN A 1 169 ? 1.097 0.077 -10.052 1.00 93.56 169 GLN A C 1
ATOM 1248 O O . GLN A 1 169 ? 0.343 -0.251 -9.137 1.00 93.56 169 GLN A O 1
ATOM 1253 N N . VAL A 1 170 ? 1.507 -0.789 -10.983 1.00 94.00 170 VAL A N 1
ATOM 1254 C CA . VAL A 1 170 ? 1.098 -2.203 -11.010 1.00 94.00 170 VAL A CA 1
ATOM 1255 C C . VAL A 1 170 ? 1.544 -2.922 -9.738 1.00 94.00 170 VAL A C 1
ATOM 1257 O O . VAL A 1 170 ? 0.770 -3.662 -9.129 1.00 94.00 170 VAL A O 1
ATOM 1260 N N . SER A 1 171 ? 2.776 -2.678 -9.293 1.00 92.69 171 SER A N 1
ATOM 1261 C CA . SER A 1 171 ? 3.317 -3.322 -8.093 1.00 92.69 171 SER A CA 1
ATOM 1262 C C . SER A 1 171 ? 2.630 -2.838 -6.816 1.00 92.69 171 SER A C 1
ATOM 1264 O O . SER A 1 171 ? 2.322 -3.653 -5.947 1.00 92.69 171 SER A O 1
ATOM 1266 N N . SER A 1 172 ? 2.303 -1.547 -6.728 1.00 91.12 172 SER A N 1
ATOM 1267 C CA . SER A 1 172 ? 1.534 -0.968 -5.617 1.00 91.12 172 SER A CA 1
ATOM 1268 C C . SER A 1 172 ? 0.104 -1.510 -5.582 1.00 91.12 172 SER A C 1
ATOM 1270 O O . SER A 1 172 ? -0.386 -1.920 -4.529 1.00 91.12 172 SER A O 1
ATOM 1272 N N . PHE A 1 173 ? -0.543 -1.604 -6.745 1.00 92.81 173 PHE A N 1
ATOM 1273 C CA . PHE A 1 173 ? -1.859 -2.221 -6.878 1.00 92.81 173 PHE A CA 1
ATOM 1274 C C . PHE A 1 173 ? -1.842 -3.695 -6.448 1.00 92.81 173 PHE A C 1
ATOM 1276 O O . PHE A 1 173 ? -2.721 -4.137 -5.710 1.00 92.81 173 PHE A O 1
ATOM 1283 N N . SER A 1 174 ? -0.791 -4.446 -6.801 1.00 90.25 174 SER A N 1
ATOM 1284 C CA . SER A 1 174 ? -0.647 -5.837 -6.360 1.00 90.25 174 SER A CA 1
ATOM 1285 C C . SER A 1 174 ? -0.550 -5.987 -4.838 1.00 90.25 174 SER A C 1
ATOM 1287 O O . SER A 1 174 ? -0.973 -7.030 -4.332 1.00 90.25 174 SER A O 1
ATOM 1289 N N . ILE A 1 175 ? 0.016 -5.016 -4.108 1.00 87.69 175 ILE A N 1
ATOM 1290 C CA . ILE A 1 175 ? -0.008 -5.023 -2.634 1.00 87.69 175 ILE A CA 1
ATOM 1291 C C . ILE A 1 175 ? -1.449 -4.864 -2.153 1.00 87.69 175 ILE A C 1
ATOM 1293 O O . ILE A 1 175 ? -1.905 -5.664 -1.339 1.00 87.69 175 ILE A O 1
ATOM 1297 N N . SER A 1 176 ? -2.164 -3.869 -2.686 1.00 84.88 176 SER A N 1
ATOM 1298 C CA . SER A 1 176 ? -3.541 -3.561 -2.293 1.00 84.88 176 SER A CA 1
ATOM 1299 C C . SER A 1 176 ? -4.455 -4.782 -2.442 1.00 84.88 176 SER A C 1
ATOM 1301 O O . SER A 1 176 ? -5.114 -5.161 -1.479 1.00 84.88 176 SER A O 1
ATOM 1303 N N . CYS A 1 177 ? -4.399 -5.491 -3.576 1.00 83.31 177 CYS A N 1
ATOM 1304 C CA . CYS A 1 177 ?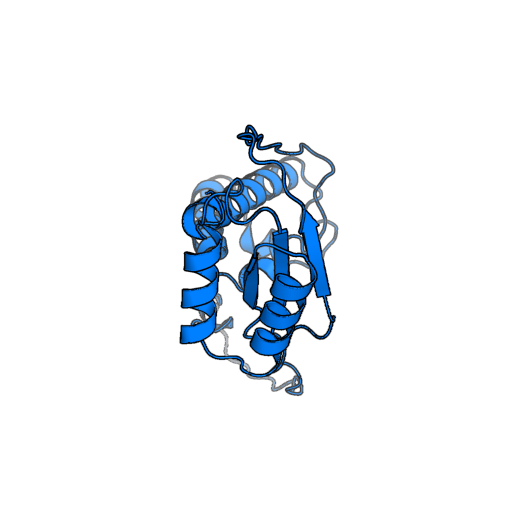 -5.228 -6.682 -3.804 1.00 83.31 177 CYS A CA 1
ATOM 1305 C C . CYS A 1 177 ? -4.936 -7.864 -2.868 1.00 83.31 177 CYS A C 1
ATOM 1307 O O . CYS A 1 177 ? -5.811 -8.695 -2.653 1.00 83.31 177 CYS A O 1
ATOM 1309 N N . LYS A 1 178 ? -3.706 -7.996 -2.356 1.00 75.75 178 LYS A N 1
ATOM 1310 C CA . LYS A 1 178 ? -3.308 -9.115 -1.481 1.00 75.75 178 LYS A CA 1
ATOM 1311 C C . LYS A 1 178 ? -3.428 -8.800 0.003 1.00 75.75 178 LYS A C 1
ATOM 1313 O O . LYS A 1 178 ? -3.500 -9.725 0.801 1.00 75.75 178 LYS A O 1
ATOM 1318 N N . GLY A 1 179 ? -3.381 -7.525 0.373 1.00 61.69 179 GLY A N 1
ATOM 1319 C CA . GLY A 1 179 ? -3.294 -7.101 1.764 1.00 61.69 179 GLY A CA 1
ATOM 1320 C C . GLY A 1 179 ? -4.606 -7.133 2.540 1.00 61.69 179 GLY A C 1
ATOM 1321 O O . GLY A 1 179 ? -4.609 -6.596 3.635 1.00 61.69 179 GLY A O 1
ATOM 1322 N N . ASN A 1 180 ? -5.711 -7.646 1.978 1.00 52.62 180 ASN A N 1
ATOM 1323 C CA . ASN A 1 180 ? -7.069 -7.390 2.489 1.00 52.62 180 ASN A CA 1
ATOM 1324 C C . ASN A 1 180 ? -7.327 -5.892 2.778 1.00 52.62 180 ASN A C 1
ATOM 1326 O O . ASN A 1 180 ? -8.265 -5.527 3.459 1.00 52.62 180 ASN A O 1
ATOM 1330 N N . LEU A 1 181 ? -6.511 -4.995 2.206 1.00 48.03 181 LEU A N 1
ATOM 1331 C CA . LEU A 1 181 ? -6.652 -3.541 2.323 1.00 48.03 181 LEU A CA 1
ATOM 1332 C C . LEU A 1 181 ? -7.749 -3.009 1.387 1.00 48.03 181 LEU A C 1
ATOM 1334 O O . LEU A 1 181 ? -7.883 -1.805 1.173 1.00 48.03 181 LEU A O 1
ATOM 1338 N N . ILE A 1 182 ? -8.489 -3.934 0.788 1.00 39.97 182 ILE A N 1
ATOM 1339 C CA . ILE A 1 182 ? -9.695 -3.714 0.025 1.00 39.97 182 ILE A CA 1
ATOM 1340 C C . ILE A 1 182 ? -10.728 -4.600 0.723 1.00 39.97 182 ILE A C 1
ATOM 1342 O O . ILE A 1 182 ? -10.634 -5.822 0.605 1.00 39.97 182 ILE A O 1
ATOM 1346 N N . PHE A 1 183 ? -11.670 -3.936 1.396 1.00 38.59 183 PHE A N 1
ATOM 1347 C CA . PHE A 1 183 ? -12.748 -4.454 2.254 1.00 38.59 183 PHE A CA 1
ATOM 1348 C C . PHE A 1 183 ? -12.354 -4.705 3.704 1.00 38.59 183 PHE A C 1
ATOM 1350 O O . PHE A 1 183 ? -11.684 -5.722 3.963 1.00 38.59 183 PHE A O 1
#

InterPro domains:
  IPR001227 Acyl transferase domain superfamily [G3DSA:3.40.366.10] (99-171)
  IPR014043 Acyl transferase domain [PF00698] (102-174)
  IPR016035 Acyl transferase/acyl hydrolase/lysophospholipase [SSF52151] (101-175)

Secondary structure (DSSP, 8-state):
---GGGG------------------SSGGG-EEEEEEESSHHHHHHHHHHHHHT--HHHHHHHHHHHTS-TTT--EEEEEEET-SS--EEEEE--SS----------TT---TTTTGGGGG-HHHHHHHHHHHHHHGGGT--HHHHHH---GGGG-SHHHHHHHHHHHHHHHHHHHHHTT---

pLDDT: mean 79.33, std 21.61, range [25.27, 95.69]

Sequence (183 aa):
MLTLEDLAVVNGNGNTEKNGFSDSSTSEANLRLVVGAGRTDEAVTTLLEGAKEKASPALFSLLDRLSDLSTATHPARGFTVVNSDKDVVQVSQVSPNARPLWLVFSGMGSQWVGCGKALLRYPTFVNSLKRCHAALVPYGEDLMNILTSEDPAAMSSTCSSFATIAAMQVSSFSISCKGNLIF

Radius of gyration: 20.56 Å; chains: 1; bounding box: 61×29×50 Å